Protein AF-W8YNU7-F1 (afdb_monomer)

Foldseek 3Di:
DDDDDDDDDDDDDDDPPPPDDDPPPPPPPDPPPAAEQEDADQWDFPLVVCCSLVVDVDSVCLLVQLVVKFKAKVNRTDSDRRDIDGAQIWIQIVPSGIYGYHYD

Structure (mmCIF, N/CA/C/O backbone):
data_AF-W8YNU7-F1
#
_entry.id   AF-W8YNU7-F1
#
loop_
_atom_site.group_PDB
_atom_site.id
_atom_site.type_symbol
_atom_site.label_atom_id
_atom_site.label_alt_id
_atom_site.label_comp_id
_atom_site.label_asym_id
_atom_site.label_entity_id
_atom_site.label_seq_id
_atom_site.pdbx_PDB_ins_code
_atom_site.Cartn_x
_atom_site.Cartn_y
_atom_site.Cartn_z
_atom_site.occupancy
_atom_site.B_iso_or_equiv
_atom_site.auth_seq_id
_atom_site.auth_comp_id
_atom_site.auth_asym_id
_atom_site.auth_atom_id
_atom_site.pdbx_PDB_model_num
ATOM 1 N N . MET A 1 1 ? -61.607 -40.909 -53.402 1.00 54.25 1 MET A N 1
ATOM 2 C CA . MET A 1 1 ? -61.303 -42.112 -52.592 1.00 54.25 1 MET A CA 1
ATOM 3 C C . MET A 1 1 ? -60.836 -41.648 -51.210 1.00 54.25 1 MET A C 1
ATOM 5 O O . MET A 1 1 ? -59.978 -40.780 -51.166 1.00 54.25 1 MET A O 1
ATOM 9 N N . ARG A 1 2 ? -61.447 -42.119 -50.110 1.00 46.31 2 ARG A N 1
ATOM 10 C CA . ARG A 1 2 ? -61.018 -41.882 -48.707 1.00 46.31 2 ARG A CA 1
ATOM 11 C C . ARG A 1 2 ? -60.374 -43.162 -48.145 1.00 46.31 2 ARG A C 1
ATOM 13 O O . ARG A 1 2 ? -60.731 -44.237 -48.621 1.00 46.31 2 ARG A O 1
ATOM 20 N N . PRO A 1 3 ? -59.500 -43.052 -47.131 1.00 57.81 3 PRO A N 1
ATOM 21 C CA . PRO A 1 3 ? -59.855 -43.509 -45.770 1.00 57.81 3 PRO A CA 1
ATOM 22 C C . PRO A 1 3 ? -59.433 -42.460 -44.707 1.00 57.81 3 PRO A C 1
ATOM 24 O O . PRO A 1 3 ? -58.482 -41.723 -44.917 1.00 57.81 3 PRO A O 1
ATOM 27 N N . ALA A 1 4 ? -60.198 -42.119 -43.663 1.00 54.28 4 ALA A N 1
ATOM 28 C CA . ALA A 1 4 ? -60.745 -42.872 -42.523 1.00 54.28 4 ALA A CA 1
ATOM 29 C C . ALA A 1 4 ? -59.740 -43.096 -41.366 1.00 54.28 4 ALA A C 1
ATOM 31 O O . ALA A 1 4 ? -58.912 -43.991 -41.430 1.00 54.28 4 ALA A O 1
ATOM 32 N N . GLY A 1 5 ? -59.931 -42.342 -40.270 1.00 51.66 5 GLY A N 1
ATOM 33 C CA . GLY A 1 5 ? -59.749 -42.835 -38.896 1.00 51.66 5 GLY A CA 1
ATOM 34 C C . GLY A 1 5 ? -58.460 -42.456 -38.156 1.00 51.66 5 GLY A C 1
ATOM 35 O O . GLY A 1 5 ? -57.385 -42.933 -38.481 1.00 51.66 5 GLY A O 1
ATOM 36 N N . GLY A 1 6 ? -58.600 -41.686 -37.071 1.00 60.47 6 GLY A N 1
ATOM 37 C CA . GLY A 1 6 ? -57.534 -41.472 -36.086 1.00 60.47 6 GLY A CA 1
ATOM 38 C C . GLY A 1 6 ? -57.941 -40.500 -34.980 1.00 60.47 6 GLY A C 1
ATOM 39 O O . GLY A 1 6 ? -57.551 -39.340 -34.992 1.00 60.47 6 GLY A O 1
ATOM 40 N N . ARG A 1 7 ? -58.788 -40.959 -34.052 1.00 58.66 7 ARG A N 1
ATOM 41 C CA . ARG A 1 7 ? -59.143 -40.241 -32.817 1.00 58.66 7 ARG A CA 1
ATOM 42 C C . ARG A 1 7 ? -57.921 -40.165 -31.903 1.00 58.66 7 ARG A C 1
ATOM 44 O O . ARG A 1 7 ? -57.328 -41.208 -31.674 1.00 58.66 7 ARG A O 1
ATOM 51 N N . SER A 1 8 ? -57.679 -39.007 -31.291 1.00 56.25 8 SER A N 1
ATOM 52 C CA . SER A 1 8 ? -57.171 -38.913 -29.915 1.00 56.25 8 SER A CA 1
ATOM 53 C C . SER A 1 8 ? -57.471 -37.537 -29.332 1.00 56.25 8 SER A C 1
ATOM 55 O O . SER A 1 8 ? -56.979 -36.513 -29.795 1.00 56.25 8 SER A O 1
ATOM 57 N N . ARG A 1 9 ? -58.328 -37.543 -28.310 1.00 60.94 9 ARG A N 1
ATOM 58 C CA . ARG A 1 9 ? -58.518 -36.448 -27.360 1.00 60.94 9 ARG A CA 1
ATOM 59 C C . ARG A 1 9 ? -57.261 -36.336 -26.498 1.00 60.94 9 ARG A C 1
ATOM 61 O O . ARG A 1 9 ? -56.820 -37.348 -25.966 1.00 60.94 9 ARG A O 1
ATOM 68 N N . ALA A 1 10 ? -56.801 -35.119 -26.250 1.00 57.84 10 ALA A N 1
ATOM 69 C CA . ALA A 1 10 ? -56.081 -34.795 -25.027 1.00 57.84 10 ALA A CA 1
ATOM 70 C C . ALA A 1 10 ? -56.531 -33.407 -24.564 1.00 57.84 10 ALA A C 1
ATOM 72 O O . ALA A 1 10 ? -56.216 -32.384 -25.165 1.00 57.84 10 ALA A O 1
ATOM 73 N N . PHE A 1 11 ? -57.356 -33.419 -23.523 1.00 53.81 11 PHE A N 1
ATOM 74 C CA . PHE A 1 11 ? -57.578 -32.289 -22.636 1.00 53.81 11 PHE A CA 1
ATOM 75 C C . PHE A 1 11 ? -56.287 -32.031 -21.854 1.00 53.81 11 PHE A C 1
ATOM 77 O O . PHE A 1 11 ? -55.679 -32.999 -21.408 1.00 53.81 11 PHE A O 1
ATOM 84 N N . ALA A 1 12 ? -55.930 -30.767 -21.630 1.00 56.03 12 ALA A N 1
ATOM 85 C CA . ALA A 1 12 ? -55.581 -30.241 -20.304 1.00 56.03 12 ALA A CA 1
ATOM 86 C C . ALA A 1 12 ? -55.067 -28.793 -20.407 1.00 56.03 12 ALA A C 1
ATOM 88 O O . ALA A 1 12 ? -54.037 -28.517 -21.005 1.00 56.03 12 ALA A O 1
ATOM 89 N N . HIS A 1 13 ? -55.851 -27.896 -19.814 1.00 60.31 13 HIS A N 1
ATOM 90 C CA . HIS A 1 13 ? -55.466 -26.857 -18.854 1.00 60.31 13 HIS A CA 1
ATOM 91 C C . HIS A 1 13 ? -54.120 -26.121 -18.994 1.00 60.31 13 HIS A C 1
ATOM 93 O O . HIS A 1 13 ? -53.048 -26.691 -18.830 1.00 60.31 13 HIS A O 1
ATOM 99 N N . GLY A 1 14 ? -54.221 -24.791 -19.070 1.00 55.19 14 GLY A N 1
ATOM 100 C CA . GLY A 1 14 ? -53.166 -23.865 -18.663 1.00 55.19 14 GLY A CA 1
ATOM 101 C C . GLY A 1 14 ? -53.705 -22.433 -18.551 1.00 55.19 14 GLY A C 1
ATOM 102 O O . GLY A 1 14 ? -53.958 -21.819 -19.586 1.00 55.19 14 GLY A O 1
ATOM 103 N N . PRO A 1 15 ? -53.940 -21.891 -17.340 1.00 60.66 15 PRO A N 1
ATOM 104 C CA . PRO A 1 15 ? -54.337 -20.498 -17.160 1.00 60.66 15 PRO A CA 1
ATOM 105 C C . PRO A 1 15 ? -53.141 -19.569 -17.410 1.00 60.66 15 PRO A C 1
ATOM 107 O O . PRO A 1 15 ? -52.079 -19.730 -16.812 1.00 60.66 15 PRO A O 1
ATOM 110 N N . SER A 1 16 ? -53.327 -18.571 -18.277 1.00 59.09 16 SER A N 1
ATOM 111 C CA . SER A 1 16 ? -52.372 -17.483 -18.517 1.00 59.09 16 SER A CA 1
ATOM 112 C C . SER A 1 16 ? -52.338 -16.532 -17.313 1.00 59.09 16 SER A C 1
ATOM 114 O O . SER A 1 16 ? -52.894 -15.437 -17.349 1.00 59.09 16 SER A O 1
ATOM 116 N N . ALA A 1 17 ? -51.714 -16.964 -16.218 1.00 58.62 17 ALA A N 1
ATOM 117 C CA . ALA A 1 17 ? -51.409 -16.126 -15.066 1.00 58.62 17 ALA A CA 1
ATOM 118 C C . ALA A 1 17 ? -50.072 -15.406 -15.297 1.00 58.62 17 ALA A C 1
ATOM 120 O O . ALA A 1 17 ? -49.023 -15.822 -14.813 1.00 58.62 17 ALA A O 1
ATOM 121 N N . SER A 1 18 ? -50.103 -14.307 -16.047 1.00 55.41 18 SER A N 1
ATOM 122 C CA . SER A 1 18 ? -48.998 -13.347 -16.111 1.00 55.41 18 SER A CA 1
ATOM 123 C C . SER A 1 18 ? -49.062 -12.412 -14.900 1.00 55.41 18 SER A C 1
ATOM 125 O O . SER A 1 18 ? -49.396 -11.236 -15.022 1.00 55.41 18 SER A O 1
ATOM 127 N N . PHE A 1 19 ? -48.777 -12.953 -13.715 1.00 58.28 19 PHE A N 1
ATOM 128 C CA . PHE A 1 19 ? -48.417 -12.165 -12.540 1.00 58.28 19 PHE A CA 1
ATOM 129 C C . PHE A 1 19 ? -46.903 -12.274 -12.399 1.00 58.28 19 PHE A C 1
ATOM 131 O O . PHE A 1 19 ? -46.384 -13.279 -11.921 1.00 58.28 19 PHE A O 1
ATOM 138 N N . VAL A 1 20 ? -46.189 -11.271 -12.901 1.00 60.62 20 VAL A N 1
ATOM 139 C CA . VAL A 1 20 ? -44.746 -11.158 -12.697 1.00 60.62 20 VAL A CA 1
ATOM 140 C C . VAL A 1 20 ? -44.553 -10.288 -11.455 1.00 60.62 20 VAL A C 1
ATOM 142 O O . VAL A 1 20 ? -44.736 -9.075 -11.550 1.00 60.62 20 VAL A O 1
ATOM 145 N N . PRO A 1 21 ? -44.217 -10.842 -10.277 1.00 59.34 21 PRO A N 1
ATOM 146 C CA . PRO A 1 21 ? -43.672 -10.022 -9.213 1.00 59.34 21 PRO A CA 1
ATOM 147 C C . PRO A 1 21 ? -42.241 -9.676 -9.619 1.00 59.34 21 PRO A C 1
ATOM 149 O O . PRO A 1 21 ? -41.409 -10.566 -9.777 1.00 59.34 21 PRO A O 1
ATOM 152 N N . THR A 1 22 ? -41.931 -8.398 -9.818 1.00 62.28 22 THR A N 1
ATOM 153 C CA . THR A 1 22 ? -40.534 -7.951 -9.860 1.00 62.28 22 THR A CA 1
ATOM 154 C C . THR A 1 22 ? -39.897 -8.282 -8.511 1.00 62.28 22 THR A C 1
ATOM 156 O O . THR A 1 22 ? -40.312 -7.692 -7.507 1.00 62.28 22 THR A O 1
ATOM 159 N N . PRO A 1 23 ? -38.912 -9.196 -8.422 1.00 59.31 23 PRO A N 1
ATOM 160 C CA . PRO A 1 23 ? -38.146 -9.303 -7.201 1.00 59.31 23 PRO A CA 1
ATOM 161 C C . PRO A 1 23 ? -37.304 -8.031 -7.078 1.00 59.31 23 PRO A C 1
ATOM 163 O O . PRO A 1 23 ? -36.577 -7.657 -7.999 1.00 59.31 23 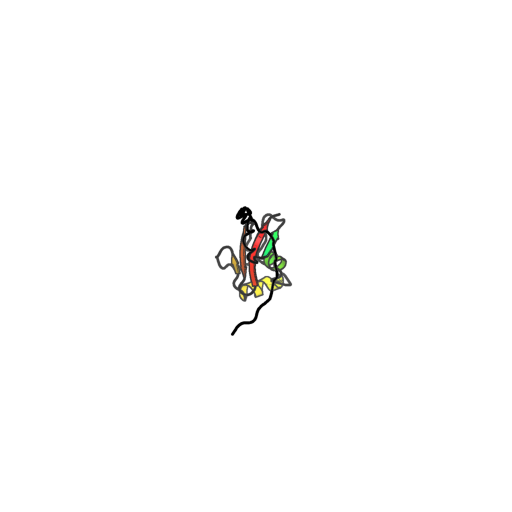PRO A O 1
ATOM 166 N N . PHE A 1 24 ? -37.399 -7.380 -5.919 1.00 55.19 24 PHE A N 1
ATOM 167 C CA . PHE A 1 24 ? -36.405 -6.451 -5.381 1.00 55.19 24 PHE A CA 1
ATOM 168 C C . PHE A 1 24 ? -35.072 -7.205 -5.212 1.00 55.19 24 PHE A C 1
ATOM 170 O O . PHE A 1 24 ? -34.629 -7.493 -4.104 1.00 55.19 24 PHE A O 1
ATOM 177 N N . PHE A 1 25 ? -34.436 -7.614 -6.309 1.00 53.34 25 PHE A N 1
ATOM 178 C CA . PHE A 1 25 ? -33.116 -8.214 -6.241 1.00 53.34 25 PHE A CA 1
ATOM 179 C C . PHE A 1 25 ? -32.109 -7.076 -6.253 1.00 53.34 25 PHE A C 1
ATOM 181 O O . PHE A 1 25 ? -31.635 -6.624 -7.293 1.00 53.34 25 PHE A O 1
ATOM 188 N N . ASN A 1 26 ? -31.865 -6.571 -5.046 1.00 57.16 26 ASN A N 1
ATOM 189 C CA . ASN A 1 26 ? -30.679 -5.824 -4.683 1.00 57.16 26 ASN A CA 1
ATOM 190 C C . ASN A 1 26 ? -29.474 -6.484 -5.362 1.00 57.16 26 ASN A C 1
ATOM 192 O O . ASN A 1 26 ? -29.048 -7.560 -4.953 1.00 57.16 26 ASN A O 1
ATOM 196 N N . ILE A 1 27 ? -28.966 -5.876 -6.431 1.00 60.50 27 ILE A N 1
ATOM 197 C CA . ILE A 1 27 ? -27.709 -6.289 -7.040 1.00 60.50 27 ILE A CA 1
ATOM 198 C C . ILE A 1 27 ? -26.624 -5.828 -6.061 1.00 60.50 27 ILE A C 1
ATOM 200 O O . ILE A 1 27 ? -26.399 -4.615 -5.984 1.00 60.50 27 ILE A O 1
ATOM 204 N N . PRO A 1 28 ? -25.920 -6.706 -5.312 1.00 53.75 28 PRO A N 1
ATOM 205 C CA . PRO A 1 28 ? -24.621 -6.317 -4.801 1.00 53.75 28 PRO A CA 1
ATOM 206 C C . PRO A 1 28 ? -23.771 -6.048 -6.039 1.00 53.75 28 PRO A C 1
ATOM 208 O O . PRO A 1 28 ? -23.400 -6.954 -6.788 1.00 53.75 28 PRO A O 1
ATOM 211 N N . ARG A 1 29 ? -23.586 -4.758 -6.323 1.00 58.34 29 ARG A N 1
ATOM 212 C CA . ARG A 1 29 ? -22.744 -4.249 -7.398 1.00 58.34 29 ARG A CA 1
ATOM 213 C C . ARG A 1 29 ? -21.431 -5.020 -7.315 1.00 58.34 29 ARG A C 1
ATOM 215 O O . ARG A 1 29 ? -20.787 -4.986 -6.270 1.00 58.34 29 ARG A O 1
ATOM 222 N N . ARG A 1 30 ? -21.127 -5.764 -8.387 1.00 55.62 30 ARG A N 1
ATOM 223 C CA . ARG A 1 30 ? -19.888 -6.517 -8.626 1.00 55.62 30 ARG A CA 1
ATOM 224 C C . ARG A 1 30 ? -18.756 -5.976 -7.759 1.00 55.62 30 ARG A C 1
ATOM 226 O O . ARG A 1 30 ? -18.349 -4.831 -7.955 1.00 55.62 30 ARG A O 1
ATOM 233 N N . ALA A 1 31 ? -18.277 -6.784 -6.817 1.00 54.72 31 ALA A N 1
ATOM 234 C CA . ALA A 1 31 ? -17.028 -6.509 -6.133 1.00 54.72 31 ALA A CA 1
ATOM 235 C C . ALA A 1 31 ? -15.937 -6.452 -7.208 1.00 54.72 31 ALA A C 1
ATOM 237 O O . ALA A 1 31 ? -15.459 -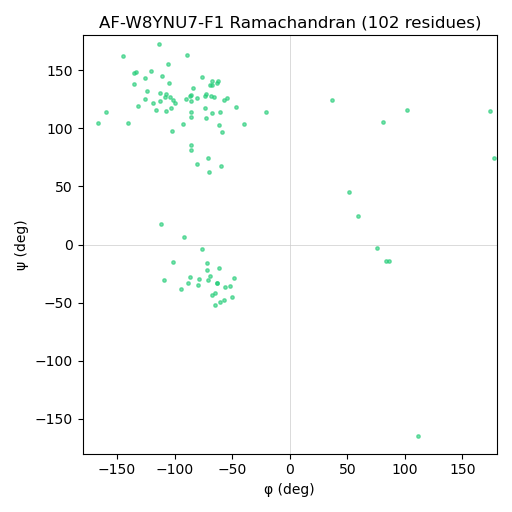7.478 -7.687 1.00 54.72 31 ALA A O 1
ATOM 238 N N . ASN A 1 32 ? -15.610 -5.240 -7.656 1.00 54.72 32 ASN A N 1
ATOM 239 C CA . ASN A 1 32 ? -14.345 -4.984 -8.319 1.00 54.72 32 ASN A CA 1
ATOM 240 C C . ASN A 1 32 ? -13.274 -5.473 -7.343 1.00 54.72 32 ASN A C 1
ATOM 242 O O . ASN A 1 32 ? -13.323 -5.112 -6.167 1.00 54.72 32 ASN A O 1
ATOM 246 N N . ALA A 1 33 ? -12.389 -6.348 -7.808 1.00 63.31 33 ALA A N 1
ATOM 247 C CA . ALA A 1 33 ? -11.403 -7.061 -7.004 1.00 63.31 33 ALA A CA 1
ATOM 248 C C . ALA A 1 33 ? -10.295 -6.122 -6.479 1.00 63.31 33 ALA A C 1
ATOM 250 O O . ALA A 1 33 ? -9.133 -6.262 -6.837 1.00 63.31 33 ALA A O 1
ATOM 251 N N . MET A 1 34 ? -10.659 -5.131 -5.664 1.00 74.62 34 MET A N 1
ATOM 252 C CA . MET A 1 34 ? -9.731 -4.282 -4.922 1.00 74.62 34 MET A CA 1
ATOM 253 C C . MET A 1 34 ? -9.383 -4.985 -3.614 1.00 74.62 34 MET A C 1
ATOM 255 O O . MET A 1 34 ? -10.275 -5.425 -2.884 1.00 74.62 34 MET A O 1
ATOM 259 N N . LYS A 1 35 ? -8.087 -5.119 -3.323 1.00 83.38 35 LYS A N 1
ATOM 260 C CA . LYS A 1 35 ? -7.622 -5.824 -2.124 1.00 83.38 35 LYS A CA 1
ATOM 261 C C . LYS A 1 35 ? -7.597 -4.838 -0.955 1.00 83.38 35 LYS A C 1
ATOM 263 O O . LYS A 1 35 ? -6.841 -3.867 -0.963 1.00 83.38 35 LYS A O 1
ATOM 268 N N . THR A 1 36 ? -8.446 -5.062 0.041 1.00 88.62 36 THR A N 1
ATOM 269 C CA . THR A 1 36 ? -8.541 -4.174 1.205 1.00 88.62 36 THR A CA 1
ATOM 270 C C . THR A 1 36 ? -7.579 -4.625 2.298 1.00 88.62 36 THR A C 1
ATOM 272 O O . THR A 1 36 ? -7.623 -5.775 2.730 1.00 88.62 36 THR A O 1
ATOM 275 N N . ILE A 1 37 ? -6.711 -3.723 2.752 1.00 89.81 37 ILE A N 1
ATOM 276 C CA . ILE A 1 37 ? -5.722 -3.979 3.799 1.00 89.81 37 ILE A CA 1
ATOM 277 C C . ILE A 1 37 ? -6.207 -3.360 5.099 1.00 89.81 37 ILE A C 1
ATOM 279 O O . ILE A 1 37 ? -6.358 -2.141 5.208 1.00 89.81 37 ILE A O 1
ATOM 283 N N . THR A 1 38 ? -6.437 -4.213 6.094 1.00 89.81 38 THR A N 1
ATOM 284 C CA . THR A 1 38 ? -6.946 -3.779 7.390 1.00 89.81 38 THR A CA 1
ATOM 285 C C . THR A 1 38 ? -5.812 -3.325 8.308 1.00 89.81 38 THR A C 1
ATOM 287 O O . THR A 1 38 ? -4.901 -4.102 8.601 1.00 89.81 38 THR A O 1
ATOM 290 N N . ILE A 1 39 ? -5.871 -2.088 8.801 1.00 91.25 39 ILE A N 1
ATOM 291 C CA . ILE A 1 39 ? -4.901 -1.531 9.754 1.00 91.25 39 ILE A CA 1
ATOM 292 C C . ILE A 1 39 ? -5.542 -1.314 11.130 1.00 91.25 39 ILE A C 1
ATOM 294 O O . ILE A 1 39 ? -6.717 -0.974 11.233 1.00 91.25 39 ILE A O 1
ATOM 298 N N . LYS A 1 40 ? -4.760 -1.517 12.198 1.00 87.88 40 LYS A N 1
ATOM 299 C CA . LYS A 1 40 ? -5.176 -1.261 13.597 1.00 87.88 40 LYS A CA 1
ATOM 300 C C . LYS A 1 40 ? -4.626 0.053 14.154 1.00 87.88 40 LYS A C 1
ATOM 302 O O . LYS A 1 40 ? -5.025 0.505 15.222 1.00 87.88 40 LYS A O 1
ATOM 307 N N . THR A 1 41 ? -3.644 0.620 13.468 1.00 88.62 41 THR A N 1
ATOM 308 C CA . THR A 1 41 ? -2.987 1.873 13.826 1.00 88.62 41 THR A CA 1
ATOM 309 C C . THR A 1 41 ? -3.719 3.052 13.192 1.00 88.62 41 THR A C 1
ATOM 311 O O . THR A 1 41 ? -4.500 2.882 12.261 1.00 88.62 41 THR A O 1
ATOM 314 N N . GLU A 1 42 ? -3.462 4.262 13.690 1.00 87.69 42 GLU A N 1
ATOM 315 C CA . GLU A 1 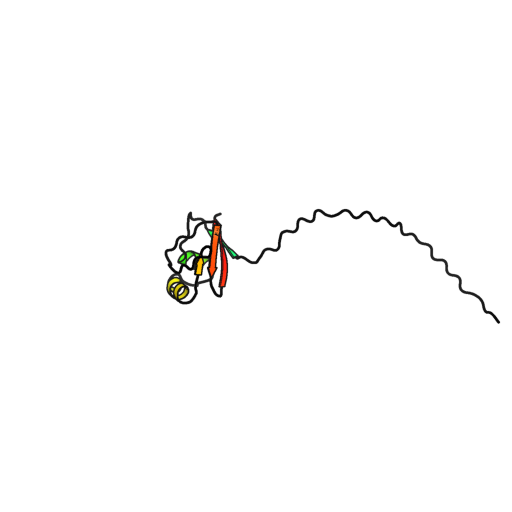42 ? -4.013 5.494 13.102 1.00 87.69 42 GLU A CA 1
ATOM 316 C C . GLU A 1 42 ? -3.504 5.728 11.672 1.00 87.69 42 GLU A C 1
ATOM 318 O O . GLU A 1 42 ? -4.225 6.233 10.822 1.00 87.69 42 GLU A O 1
ATOM 323 N N . TYR A 1 43 ? -2.267 5.316 11.405 1.00 89.69 43 TYR A N 1
ATOM 324 C CA . TYR A 1 43 ? -1.656 5.337 10.085 1.00 89.69 43 TYR A CA 1
ATOM 325 C C . TYR A 1 43 ? -0.734 4.134 9.919 1.00 89.69 43 TYR A C 1
ATOM 327 O O . TYR A 1 43 ? -0.285 3.527 10.898 1.00 89.69 43 TYR A O 1
ATOM 335 N N . ILE A 1 44 ? -0.399 3.816 8.676 1.00 90.06 44 ILE A N 1
ATOM 336 C CA . ILE A 1 44 ? 0.618 2.829 8.325 1.00 90.06 44 ILE A CA 1
ATOM 337 C C . ILE A 1 44 ? 1.656 3.461 7.399 1.00 90.06 44 ILE A C 1
ATOM 339 O O . ILE A 1 44 ? 1.338 4.308 6.571 1.00 90.06 44 ILE A O 1
ATOM 343 N N . ALA A 1 45 ? 2.927 3.094 7.553 1.00 90.31 45 ALA A N 1
ATOM 344 C CA . ALA A 1 45 ? 3.959 3.526 6.615 1.00 90.31 45 ALA A CA 1
ATOM 345 C C . ALA A 1 45 ? 3.867 2.717 5.315 1.00 90.31 45 ALA A C 1
ATOM 347 O O . ALA A 1 45 ? 3.640 1.509 5.371 1.00 90.31 45 ALA A O 1
ATOM 348 N N . LEU A 1 46 ? 4.133 3.340 4.166 1.00 87.56 46 LEU A N 1
ATOM 349 C CA . LEU A 1 46 ? 4.088 2.699 2.849 1.00 87.56 46 LEU A CA 1
ATOM 350 C C . LEU A 1 46 ? 4.885 1.388 2.801 1.00 87.56 46 LEU A C 1
ATOM 352 O O . LEU A 1 46 ? 4.377 0.369 2.348 1.00 87.56 46 LEU A O 1
ATOM 356 N N . GLY A 1 47 ? 6.102 1.365 3.354 1.00 87.88 47 GLY A N 1
ATOM 357 C CA . GLY A 1 47 ? 6.900 0.134 3.401 1.00 87.88 47 GLY A CA 1
ATOM 358 C C . GLY A 1 47 ? 6.263 -0.991 4.231 1.00 87.88 47 GLY A C 1
ATOM 359 O O . GLY A 1 47 ? 6.408 -2.163 3.899 1.00 87.88 47 GLY A O 1
ATOM 360 N N . GLN A 1 48 ? 5.537 -0.653 5.298 1.00 88.38 48 GLN A N 1
ATOM 361 C CA . GLN A 1 48 ? 4.830 -1.638 6.118 1.00 88.38 48 GLN A CA 1
ATOM 362 C C . GLN A 1 48 ? 3.517 -2.073 5.462 1.00 88.38 48 GLN A C 1
ATOM 364 O O . GLN A 1 48 ? 3.160 -3.245 5.537 1.00 88.38 48 GLN A O 1
ATOM 369 N N . PHE A 1 49 ? 2.844 -1.153 4.772 1.00 89.81 49 PHE A N 1
ATOM 370 C CA . PHE A 1 49 ? 1.672 -1.441 3.959 1.00 89.81 49 PHE A CA 1
ATOM 371 C C . PHE A 1 49 ? 1.993 -2.434 2.844 1.00 89.81 49 PHE A C 1
ATOM 373 O O . PHE A 1 49 ? 1.313 -3.446 2.737 1.00 89.81 49 PHE A O 1
ATOM 380 N N . LEU A 1 50 ? 3.069 -2.205 2.081 1.00 88.44 50 LEU A N 1
ATOM 381 C CA . LEU A 1 50 ? 3.508 -3.115 1.017 1.00 88.44 50 LEU A CA 1
ATOM 382 C C . LEU A 1 50 ? 3.749 -4.535 1.536 1.00 88.44 50 LEU A C 1
ATOM 384 O O . LEU A 1 50 ? 3.438 -5.504 0.851 1.00 88.44 50 LEU A O 1
ATOM 388 N N . LYS A 1 51 ? 4.267 -4.661 2.762 1.00 87.56 51 LYS A N 1
ATOM 389 C CA . LYS A 1 51 ? 4.436 -5.961 3.413 1.00 87.56 51 LYS A CA 1
ATOM 390 C C . LYS A 1 51 ? 3.089 -6.615 3.741 1.00 87.56 51 LYS A C 1
ATOM 392 O O . LYS A 1 51 ? 2.933 -7.805 3.523 1.00 87.56 51 LYS A O 1
ATOM 397 N N . LEU A 1 52 ? 2.122 -5.859 4.268 1.00 87.19 52 LEU A N 1
ATOM 398 C CA . LEU A 1 52 ? 0.775 -6.380 4.554 1.00 87.19 52 LEU A CA 1
ATOM 399 C C . LEU A 1 52 ? -0.025 -6.699 3.287 1.00 87.19 52 LEU A C 1
ATOM 401 O O . LEU A 1 52 ? -0.912 -7.543 3.321 1.00 87.19 52 LEU A O 1
ATOM 405 N N . ALA A 1 53 ? 0.272 -6.010 2.188 1.00 87.19 53 ALA A N 1
ATOM 406 C CA . ALA A 1 53 ? -0.346 -6.221 0.889 1.00 87.19 53 ALA A CA 1
ATOM 407 C C . ALA A 1 53 ? 0.180 -7.469 0.151 1.00 87.19 53 ALA A C 1
ATOM 409 O O . ALA A 1 53 ? -0.358 -7.810 -0.905 1.00 87.19 53 ALA A O 1
ATOM 410 N N . ASP A 1 54 ? 1.179 -8.158 0.719 1.00 85.25 54 ASP A N 1
ATOM 411 C CA . ASP A 1 54 ? 1.971 -9.223 0.088 1.00 85.25 54 ASP A CA 1
ATOM 412 C C . ASP A 1 54 ? 2.721 -8.757 -1.176 1.00 85.25 54 ASP A C 1
ATOM 414 O O . ASP A 1 54 ? 3.038 -9.560 -2.050 1.00 85.25 54 ASP A O 1
ATOM 418 N N . CYS A 1 55 ? 3.016 -7.456 -1.298 1.00 85.50 55 CYS A N 1
ATO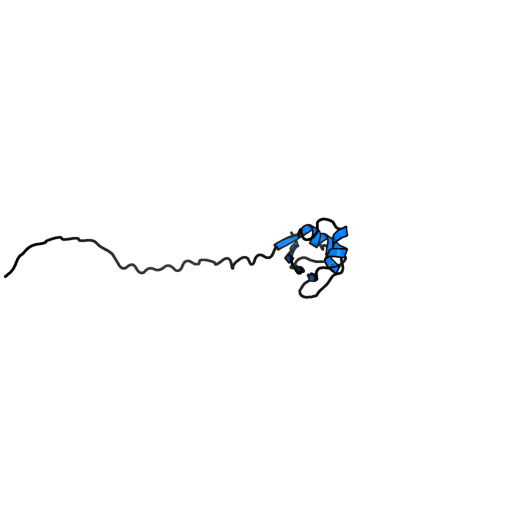M 419 C CA . CYS A 1 55 ? 3.802 -6.930 -2.420 1.00 85.50 55 CYS A CA 1
ATOM 420 C C . CYS A 1 55 ? 5.305 -7.177 -2.236 1.00 85.50 55 CYS A C 1
ATOM 422 O O . CYS A 1 55 ? 6.040 -7.291 -3.213 1.00 85.50 55 CYS A O 1
ATOM 424 N N . ILE A 1 56 ? 5.772 -7.227 -0.983 1.00 85.94 56 ILE A N 1
ATOM 425 C CA . ILE A 1 56 ? 7.179 -7.452 -0.630 1.00 85.94 56 ILE A CA 1
ATOM 426 C C . ILE A 1 56 ? 7.305 -8.498 0.474 1.00 85.94 56 ILE A C 1
ATOM 428 O O . ILE A 1 56 ? 6.486 -8.554 1.390 1.00 85.94 56 ILE A O 1
ATOM 432 N N . ASP A 1 57 ? 8.400 -9.251 0.438 1.00 81.69 57 ASP A N 1
ATOM 433 C CA . ASP A 1 57 ? 8.655 -10.336 1.392 1.00 81.69 57 ASP A CA 1
ATOM 434 C C . ASP A 1 57 ? 9.3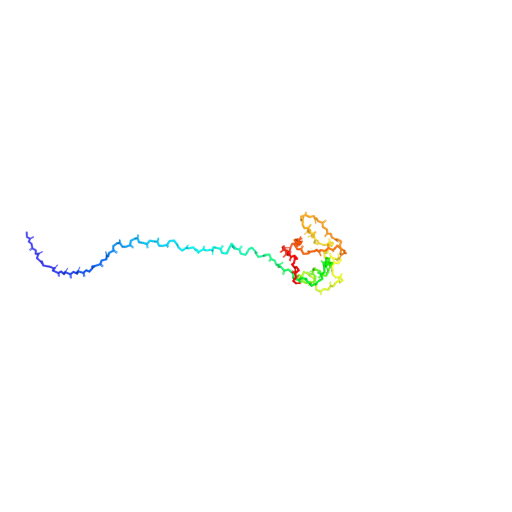83 -9.829 2.658 1.00 81.69 57 ASP A C 1
ATOM 436 O O . ASP A 1 57 ? 9.151 -10.255 3.792 1.00 81.69 57 ASP A O 1
ATOM 440 N N . SER A 1 58 ? 10.240 -8.811 2.499 1.00 80.44 58 SER A N 1
ATOM 441 C CA . SER A 1 58 ? 10.979 -8.194 3.608 1.00 80.44 58 SER A CA 1
ATOM 442 C C . SER A 1 58 ? 10.972 -6.667 3.546 1.00 80.44 58 SER A C 1
ATOM 444 O O . SER A 1 58 ? 11.016 -6.063 2.477 1.00 80.44 58 SER A O 1
ATOM 446 N N . GLY A 1 59 ? 10.993 -6.007 4.712 1.00 74.31 59 GLY A N 1
ATOM 447 C CA . GLY A 1 59 ? 11.000 -4.538 4.791 1.00 74.31 59 GLY A CA 1
ATOM 448 C C . GLY A 1 59 ? 12.226 -3.877 4.140 1.00 74.31 59 GLY A C 1
ATOM 449 O O . GLY A 1 59 ? 12.167 -2.705 3.777 1.00 74.31 59 GLY A O 1
ATOM 450 N N . GLY A 1 60 ? 13.321 -4.623 3.947 1.00 81.69 60 GLY A N 1
ATOM 451 C CA . GLY A 1 60 ? 14.500 -4.164 3.205 1.00 81.69 60 GLY A CA 1
ATOM 452 C C . GLY A 1 60 ? 14.266 -4.056 1.694 1.00 81.69 60 GLY A C 1
ATOM 453 O O . GLY A 1 60 ? 14.829 -3.167 1.057 1.00 81.69 60 GLY A O 1
ATOM 454 N N . GLN A 1 61 ? 13.385 -4.893 1.130 1.00 84.25 61 GLN A N 1
ATOM 455 C CA . GLN A 1 61 ? 13.029 -4.854 -0.292 1.00 84.25 61 GLN A CA 1
ATOM 456 C C . GLN A 1 61 ? 12.166 -3.645 -0.652 1.00 84.25 61 GLN A C 1
ATOM 458 O O . GLN A 1 61 ? 12.202 -3.218 -1.799 1.00 84.25 61 GLN A O 1
ATOM 463 N N . ALA A 1 62 ? 11.473 -3.027 0.313 1.00 83.88 62 ALA A N 1
ATOM 464 C CA . ALA A 1 62 ? 10.626 -1.857 0.066 1.00 83.88 62 ALA A CA 1
ATOM 465 C C . ALA A 1 62 ? 11.363 -0.735 -0.681 1.00 83.88 62 ALA A C 1
ATOM 467 O O . ALA A 1 62 ? 10.775 -0.056 -1.512 1.00 83.88 62 ALA A O 1
ATOM 468 N N . LYS A 1 63 ? 12.658 -0.533 -0.403 1.00 83.50 63 LYS A N 1
ATOM 469 C CA . LYS A 1 63 ? 13.449 0.493 -1.092 1.00 83.50 63 LYS A CA 1
ATOM 470 C C . LYS A 1 63 ? 13.601 0.178 -2.580 1.00 83.50 63 LYS A C 1
ATOM 472 O O . LYS A 1 63 ? 13.333 1.048 -3.394 1.00 83.50 63 LYS A O 1
ATOM 477 N N . PHE A 1 64 ? 14.043 -1.035 -2.904 1.00 86.00 64 PHE A N 1
ATOM 478 C CA . PHE A 1 64 ? 14.244 -1.469 -4.287 1.00 86.00 64 PHE A CA 1
ATOM 479 C C . PHE A 1 64 ? 12.911 -1.522 -5.031 1.00 86.00 64 PHE A C 1
ATOM 481 O O . PHE A 1 64 ? 12.804 -0.995 -6.127 1.00 86.00 64 PHE A O 1
ATOM 488 N N . PHE A 1 65 ? 11.873 -2.021 -4.362 1.00 86.69 65 PHE A N 1
ATOM 489 C CA . PHE A 1 65 ? 10.518 -2.071 -4.882 1.00 86.69 65 PHE A CA 1
ATOM 490 C C . PHE A 1 65 ? 9.991 -0.693 -5.292 1.00 86.69 65 PHE A C 1
ATOM 492 O O . PHE A 1 65 ? 9.507 -0.537 -6.397 1.00 86.69 65 PHE A O 1
ATOM 499 N N . LEU A 1 66 ? 10.137 0.326 -4.440 1.00 84.38 66 LEU A N 1
ATOM 500 C CA . LEU A 1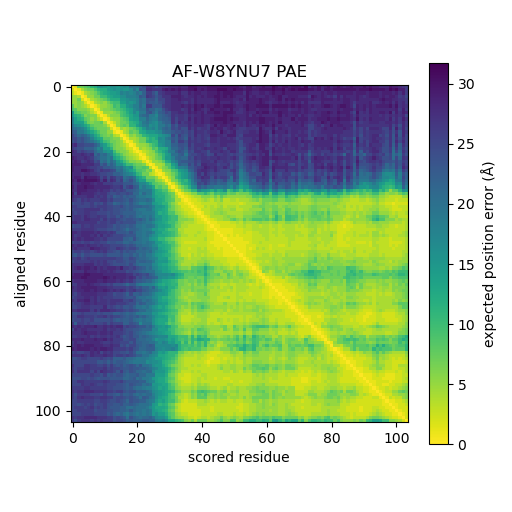 66 ? 9.697 1.695 -4.746 1.00 84.38 66 LEU A CA 1
ATOM 501 C C . LEU A 1 66 ? 10.572 2.399 -5.799 1.00 84.38 66 LEU A C 1
ATOM 503 O O . LEU A 1 66 ? 10.189 3.448 -6.312 1.00 84.38 66 LEU A O 1
ATOM 507 N N . GLN A 1 67 ? 11.768 1.872 -6.077 1.00 85.38 67 GLN A N 1
ATOM 508 C CA . GLN A 1 67 ? 12.625 2.348 -7.167 1.00 85.38 67 GLN A CA 1
ATOM 509 C C . GLN A 1 67 ? 12.300 1.668 -8.501 1.00 85.38 67 GLN A C 1
ATOM 511 O O . GLN A 1 67 ? 12.546 2.263 -9.544 1.00 85.38 67 GLN A O 1
ATOM 516 N N . GLU A 1 68 ? 11.791 0.439 -8.458 1.00 87.31 68 GLU A N 1
ATOM 517 C CA . GLU A 1 68 ? 11.494 -0.386 -9.631 1.00 87.31 68 GLU A CA 1
ATOM 518 C C . GLU A 1 68 ? 10.031 -0.258 -10.076 1.00 87.31 68 GLU A C 1
ATOM 520 O O . GLU A 1 68 ? 9.763 -0.179 -11.270 1.00 87.31 68 GLU A O 1
ATOM 525 N N . TYR A 1 69 ? 9.104 -0.162 -9.121 1.00 86.50 69 TYR A N 1
ATOM 526 C CA . TYR A 1 69 ? 7.667 -0.021 -9.338 1.00 86.50 69 TYR A CA 1
ATOM 527 C C . TYR A 1 69 ? 7.186 1.353 -8.876 1.00 86.50 69 TYR A C 1
ATOM 529 O O . TYR A 1 69 ? 7.447 1.779 -7.744 1.00 86.50 69 TYR A O 1
ATOM 537 N N . ALA A 1 70 ? 6.431 2.037 -9.735 1.00 85.81 70 ALA A N 1
ATOM 538 C CA . ALA A 1 70 ? 5.734 3.248 -9.341 1.00 85.81 70 ALA A CA 1
ATOM 539 C C . ALA A 1 70 ? 4.540 2.892 -8.446 1.00 85.81 70 ALA A C 1
ATOM 541 O O . ALA A 1 70 ? 3.716 2.034 -8.773 1.00 85.81 70 ALA A O 1
ATOM 542 N N . VAL A 1 71 ? 4.449 3.571 -7.305 1.00 88.88 71 VAL A N 1
ATOM 543 C CA . VAL A 1 71 ? 3.311 3.457 -6.394 1.00 88.88 71 VAL A CA 1
ATOM 544 C C . VAL A 1 71 ? 2.562 4.775 -6.399 1.00 88.88 71 VAL A C 1
ATOM 546 O O . VAL A 1 71 ? 3.153 5.814 -6.125 1.00 88.88 71 VAL A O 1
ATOM 549 N N . LEU A 1 72 ? 1.276 4.739 -6.722 1.00 89.38 72 LEU A N 1
ATOM 550 C CA . LEU A 1 72 ? 0.384 5.887 -6.686 1.00 89.38 72 LEU A CA 1
ATOM 551 C C . LEU A 1 72 ? -0.470 5.818 -5.428 1.00 89.38 72 LEU A C 1
ATOM 553 O O . LEU A 1 72 ? -1.165 4.836 -5.183 1.00 89.38 72 LEU A O 1
ATOM 557 N N . ILE A 1 73 ? -0.434 6.867 -4.624 1.00 89.25 73 ILE A N 1
ATOM 558 C CA . ILE A 1 73 ? -1.282 7.019 -3.452 1.00 89.25 73 ILE A CA 1
ATOM 559 C C . ILE A 1 73 ? -2.314 8.079 -3.798 1.00 89.25 73 ILE A C 1
ATOM 561 O O . ILE A 1 73 ? -1.960 9.231 -4.019 1.00 89.25 73 ILE A O 1
ATOM 565 N N . ASN A 1 74 ? -3.586 7.689 -3.862 1.00 87.38 74 ASN A N 1
ATOM 566 C CA . ASN A 1 74 ? -4.685 8.593 -4.199 1.00 87.38 74 ASN A CA 1
ATOM 567 C C . ASN A 1 74 ? -4.418 9.379 -5.502 1.00 87.38 74 ASN A C 1
ATOM 569 O O . ASN A 1 74 ? -4.609 10.588 -5.553 1.00 87.38 74 ASN A O 1
ATOM 573 N N . GLU A 1 75 ? -3.936 8.667 -6.531 1.00 84.88 75 GLU A N 1
ATOM 574 C CA . GLU A 1 75 ? -3.564 9.193 -7.859 1.00 84.88 75 GLU A CA 1
ATOM 575 C C . GLU A 1 75 ? -2.231 9.971 -7.919 1.00 84.88 75 GLU A C 1
ATOM 577 O O . GLU A 1 75 ? -1.782 10.324 -9.010 1.00 84.88 75 GLU A O 1
ATOM 582 N N . GLU A 1 76 ? -1.536 10.171 -6.794 1.00 84.62 76 GLU A N 1
ATOM 583 C CA . GLU A 1 76 ? -0.228 10.834 -6.752 1.00 84.62 76 GLU A CA 1
ATOM 584 C C . GLU A 1 76 ? 0.920 9.808 -6.666 1.00 84.62 76 GLU A C 1
ATOM 586 O O . GLU A 1 76 ? 0.956 9.016 -5.721 1.00 84.62 76 GLU A O 1
ATOM 591 N N . PRO A 1 77 ? 1.879 9.786 -7.613 1.00 84.94 77 PRO A N 1
ATOM 592 C CA . PRO A 1 77 ? 3.016 8.875 -7.542 1.00 84.94 77 PRO A CA 1
ATOM 593 C C . PRO A 1 77 ? 3.926 9.243 -6.361 1.00 84.94 77 PRO A C 1
ATOM 595 O O . PRO A 1 77 ? 4.590 10.279 -6.368 1.00 84.94 77 PRO A O 1
ATOM 598 N N . ASP A 1 78 ? 3.994 8.368 -5.361 1.00 82.12 78 ASP A N 1
ATOM 599 C CA . ASP A 1 78 ? 4.832 8.528 -4.177 1.00 82.12 78 ASP A CA 1
ATOM 600 C C . ASP A 1 78 ? 5.612 7.237 -3.900 1.00 82.12 78 ASP A C 1
ATOM 602 O O . ASP A 1 78 ? 5.078 6.161 -3.635 1.00 82.12 78 ASP A O 1
ATOM 606 N N . ASN A 1 79 ? 6.932 7.368 -3.940 1.00 77.50 79 ASN A N 1
ATOM 607 C CA . ASN A 1 79 ? 7.907 6.304 -3.740 1.00 77.50 79 ASN A CA 1
ATOM 608 C C . ASN A 1 79 ? 8.706 6.472 -2.433 1.00 77.50 79 ASN A C 1
ATOM 610 O O . ASN A 1 79 ? 9.761 5.863 -2.223 1.00 77.50 79 ASN A O 1
ATOM 614 N N . ARG A 1 80 ? 8.216 7.289 -1.494 1.00 80.38 80 ARG A N 1
ATOM 615 C CA . ARG A 1 80 ? 8.855 7.509 -0.194 1.00 80.38 80 ARG A CA 1
ATOM 616 C C . ARG A 1 80 ? 8.393 6.432 0.781 1.00 80.38 80 ARG A C 1
ATOM 618 O O . ARG A 1 80 ? 7.291 6.470 1.314 1.00 80.38 80 ARG A O 1
ATOM 625 N N . ARG A 1 81 ? 9.296 5.519 1.153 1.00 74.88 81 ARG A N 1
ATOM 626 C CA . ARG A 1 81 ? 9.041 4.453 2.155 1.00 74.88 81 ARG A CA 1
ATOM 627 C C . ARG A 1 81 ? 8.399 4.925 3.473 1.00 74.88 81 ARG A C 1
ATOM 629 O O . ARG A 1 81 ? 7.739 4.141 4.147 1.00 74.88 81 ARG A O 1
ATOM 636 N N . GLY A 1 82 ? 8.658 6.178 3.861 1.00 78.62 82 GLY A N 1
ATOM 637 C CA . GLY A 1 82 ? 8.169 6.808 5.091 1.00 78.62 82 GLY A CA 1
ATOM 638 C C . GLY A 1 82 ? 6.845 7.553 4.927 1.00 78.62 82 GLY A C 1
ATOM 639 O O . GLY A 1 82 ? 6.426 8.248 5.853 1.00 78.62 82 GLY A O 1
ATOM 640 N N . ARG A 1 83 ? 6.204 7.453 3.759 1.00 85.38 83 ARG A N 1
ATOM 641 C CA . ARG A 1 83 ? 4.900 8.049 3.521 1.00 85.38 83 ARG A CA 1
ATOM 642 C C . ARG A 1 83 ? 3.872 7.351 4.402 1.00 85.38 83 ARG A C 1
ATOM 644 O O . ARG A 1 83 ? 3.808 6.126 4.451 1.00 8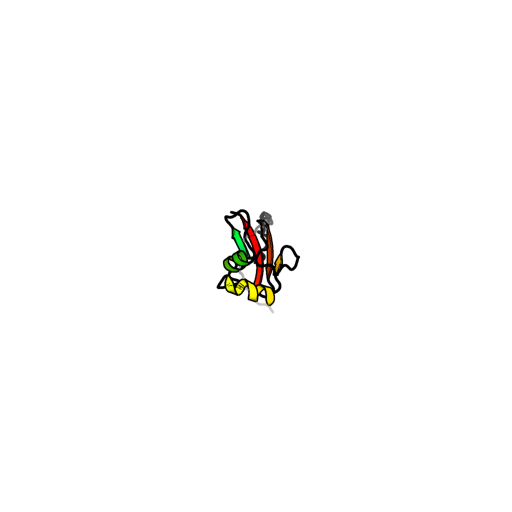5.38 83 ARG A O 1
ATOM 651 N N . LYS A 1 84 ? 3.132 8.147 5.168 1.00 90.12 84 LYS A N 1
ATOM 652 C CA . LYS A 1 84 ? 2.041 7.678 6.020 1.00 90.12 84 LYS A CA 1
ATOM 653 C C . LYS A 1 84 ? 0.767 7.626 5.194 1.00 90.12 84 LYS A C 1
ATOM 655 O O . LYS A 1 84 ? 0.441 8.639 4.572 1.00 90.12 84 LYS A O 1
ATOM 660 N N . LEU A 1 85 ? 0.129 6.467 5.233 1.00 89.12 85 LEU A N 1
ATOM 661 C CA . LEU A 1 85 ? -1.173 6.137 4.678 1.00 89.12 85 LEU A CA 1
ATOM 662 C C . LEU A 1 85 ? -2.181 6.048 5.818 1.00 89.12 85 LEU A C 1
ATOM 664 O O . LEU A 1 85 ? -1.874 5.482 6.873 1.00 89.12 85 LEU A O 1
ATOM 668 N N . TYR A 1 86 ? -3.365 6.582 5.587 1.00 90.50 86 TYR A N 1
ATOM 669 C CA . TYR A 1 86 ? -4.478 6.618 6.521 1.00 90.50 86 TYR A CA 1
ATOM 670 C C . TYR A 1 86 ? -5.624 5.749 6.007 1.00 90.50 86 TYR A C 1
ATOM 672 O O . TYR A 1 86 ? -5.580 5.209 4.902 1.00 90.50 86 TYR A O 1
ATOM 680 N N . ASP A 1 87 ? -6.650 5.556 6.828 1.00 89.75 87 ASP A N 1
ATOM 681 C CA . ASP A 1 87 ? -7.840 4.852 6.377 1.00 89.75 87 ASP A CA 1
ATOM 682 C C . ASP A 1 87 ? -8.537 5.588 5.229 1.00 89.75 87 ASP A C 1
ATOM 684 O O . ASP A 1 87 ? -8.602 6.813 5.186 1.00 89.75 87 ASP A O 1
ATOM 688 N N . GLY A 1 88 ? -9.023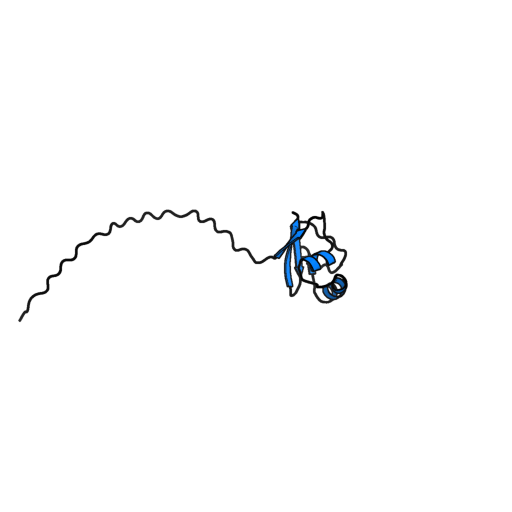 4.818 4.257 1.00 88.69 88 GLY A N 1
ATOM 689 C CA . GLY A 1 88 ? -9.607 5.348 3.031 1.00 88.69 88 GLY A CA 1
ATOM 690 C C . GLY A 1 88 ? -8.592 5.648 1.927 1.00 88.69 88 GLY A C 1
ATOM 691 O O . GLY A 1 88 ? -9.019 5.761 0.775 1.00 88.69 88 GLY A O 1
ATOM 692 N N . ASP A 1 89 ? -7.284 5.698 2.222 1.00 90.38 89 ASP A N 1
ATOM 693 C CA . ASP A 1 89 ? -6.260 5.870 1.189 1.00 90.38 89 ASP A CA 1
ATOM 694 C C . ASP A 1 89 ? -6.258 4.694 0.207 1.00 90.38 89 ASP A C 1
ATOM 696 O O . ASP A 1 89 ? -6.366 3.518 0.579 1.00 90.38 89 ASP A O 1
ATOM 700 N N . LYS A 1 90 ? -6.105 5.027 -1.075 1.00 90.69 90 LYS A N 1
ATOM 701 C CA . LYS A 1 90 ? -5.952 4.062 -2.165 1.00 90.69 90 LYS A CA 1
ATOM 702 C C . LYS A 1 90 ? -4.498 4.022 -2.583 1.00 90.69 90 LYS A C 1
ATOM 704 O O . LYS A 1 90 ? -3.928 5.059 -2.895 1.00 90.69 90 LYS A O 1
ATOM 709 N N . VAL A 1 91 ? -3.926 2.830 -2.602 1.00 89.94 91 VAL A N 1
ATOM 710 C CA . VAL A 1 91 ? -2.548 2.588 -3.016 1.00 89.94 91 VAL A CA 1
ATOM 711 C C . VAL A 1 91 ? -2.586 1.725 -4.255 1.00 89.94 91 VAL A C 1
ATOM 713 O O . VAL A 1 91 ? -3.027 0.583 -4.207 1.00 89.94 91 VAL A O 1
ATOM 716 N N . GLU A 1 92 ? -2.128 2.261 -5.365 1.00 89.69 92 GLU A N 1
ATOM 717 C CA . GLU A 1 92 ? -2.021 1.554 -6.623 1.00 89.69 92 GLU A CA 1
ATOM 718 C C . GLU A 1 92 ? -0.560 1.293 -6.925 1.00 89.69 92 GLU A C 1
ATOM 720 O O . GLU A 1 92 ? 0.279 2.184 -6.860 1.00 89.69 92 GLU A O 1
ATOM 725 N N . VAL A 1 93 ? -0.245 0.038 -7.194 1.00 88.81 93 VAL A N 1
ATOM 726 C CA . VAL A 1 93 ? 1.121 -0.407 -7.408 1.00 88.81 93 VAL A CA 1
ATOM 727 C C . VAL A 1 93 ? 1.205 -0.965 -8.813 1.00 88.81 93 VAL A C 1
ATOM 729 O O . VAL A 1 93 ? 0.489 -1.913 -9.159 1.00 88.81 93 VAL A O 1
ATOM 732 N N . GLU A 1 94 ? 2.093 -0.389 -9.617 1.00 86.56 94 GLU A N 1
ATOM 733 C CA . GLU A 1 94 ? 2.329 -0.847 -10.979 1.00 86.56 94 GLU A CA 1
ATOM 734 C C . GLU A 1 94 ? 2.723 -2.336 -10.976 1.00 86.56 94 GLU A C 1
ATOM 736 O O . GLU A 1 94 ? 3.628 -2.752 -10.259 1.00 86.56 94 GLU A O 1
ATOM 741 N N . GLY A 1 95 ? 1.990 -3.170 -11.720 1.00 84.50 95 GLY A N 1
ATOM 742 C CA . GLY A 1 95 ? 2.225 -4.620 -11.801 1.00 84.50 95 GLY A CA 1
ATOM 743 C C . GLY A 1 95 ? 1.600 -5.482 -10.692 1.00 84.50 95 GLY A C 1
ATOM 744 O O . GLY A 1 95 ? 1.480 -6.689 -10.885 1.00 84.50 95 GLY A O 1
ATOM 745 N N . PHE A 1 96 ? 1.139 -4.898 -9.580 1.00 84.62 96 PHE A N 1
ATOM 746 C CA . PHE A 1 96 ? 0.505 -5.639 -8.471 1.00 84.62 96 PHE A CA 1
ATOM 747 C C . PHE A 1 96 ? -1.001 -5.385 -8.361 1.00 84.62 96 PHE A C 1
ATOM 749 O O . PHE A 1 96 ? -1.747 -6.277 -7.954 1.00 84.62 96 PHE A O 1
ATOM 756 N N . GLY A 1 97 ? -1.455 -4.189 -8.745 1.00 87.56 97 GLY A N 1
ATOM 757 C CA . GLY A 1 97 ? -2.860 -3.786 -8.718 1.00 87.56 97 GLY A CA 1
ATOM 758 C C . GLY A 1 97 ? -3.165 -2.717 -7.670 1.00 87.56 97 GLY A C 1
ATOM 759 O O . GLY A 1 97 ? -2.270 -2.052 -7.144 1.00 87.56 97 GLY A O 1
ATOM 760 N N . SER A 1 98 ? -4.455 -2.539 -7.390 1.00 89.25 98 SER A N 1
ATOM 761 C CA . SER A 1 98 ? -4.965 -1.459 -6.541 1.00 89.25 98 SER A CA 1
ATOM 762 C C . SER A 1 98 ? -5.437 -1.996 -5.184 1.00 89.25 98 SER A C 1
ATOM 764 O O . SER A 1 98 ? -6.231 -2.939 -5.085 1.00 89.25 98 SER A O 1
ATOM 766 N N . PHE A 1 99 ? -4.962 -1.355 -4.125 1.00 91.06 99 PHE A N 1
ATOM 767 C CA . PHE A 1 99 ? -5.203 -1.700 -2.734 1.00 91.06 99 PHE A CA 1
ATOM 768 C C . PHE A 1 99 ? -5.887 -0.537 -2.016 1.00 91.06 99 PHE A C 1
ATOM 770 O O . PHE A 1 99 ? -5.653 0.629 -2.329 1.00 91.06 99 PHE A O 1
ATOM 777 N N . GLN A 1 100 ? -6.713 -0.842 -1.021 1.00 91.56 100 GLN A N 1
ATOM 778 C CA . GLN A 1 100 ? -7.369 0.179 -0.206 1.00 91.56 100 GLN A CA 1
ATOM 779 C C . GLN A 1 100 ? -7.061 -0.036 1.269 1.00 91.56 100 GLN A C 1
ATOM 781 O O . GLN A 1 100 ? -7.189 -1.147 1.781 1.00 91.56 100 GLN A O 1
ATOM 786 N N . VAL A 1 101 ? -6.673 1.027 1.962 1.00 91.44 101 VAL A N 1
ATOM 787 C CA . VAL A 1 101 ? -6.437 1.000 3.403 1.00 91.44 101 VAL A CA 1
ATOM 788 C C . VAL A 1 101 ? -7.781 1.111 4.115 1.00 91.44 101 VAL A C 1
ATOM 790 O O . VAL A 1 101 ? -8.542 2.049 3.883 1.00 91.44 101 VAL A O 1
ATOM 793 N N . GLN A 1 102 ? -8.081 0.172 5.006 1.00 91.25 102 GLN A N 1
ATOM 794 C CA . GLN A 1 102 ? -9.267 0.225 5.855 1.00 91.25 102 GLN A CA 1
ATOM 795 C C . GLN A 1 102 ? -8.852 0.083 7.312 1.00 91.25 102 GLN A C 1
ATOM 797 O O . GLN A 1 102 ? -8.199 -0.884 7.690 1.00 91.25 102 GLN A O 1
ATOM 802 N N . ARG A 1 103 ? -9.238 1.030 8.160 1.00 89.62 103 ARG A N 1
ATOM 803 C CA . ARG A 1 103 ? -9.053 0.880 9.602 1.00 89.62 103 ARG A CA 1
ATOM 804 C C . ARG A 1 103 ? -10.215 0.085 10.195 1.00 89.62 103 ARG A C 1
ATOM 806 O O . ARG A 1 103 ? -11.366 0.339 9.846 1.00 89.62 103 ARG A O 1
ATOM 813 N N . SER A 1 104 ? -9.894 -0.880 11.060 1.00 83.5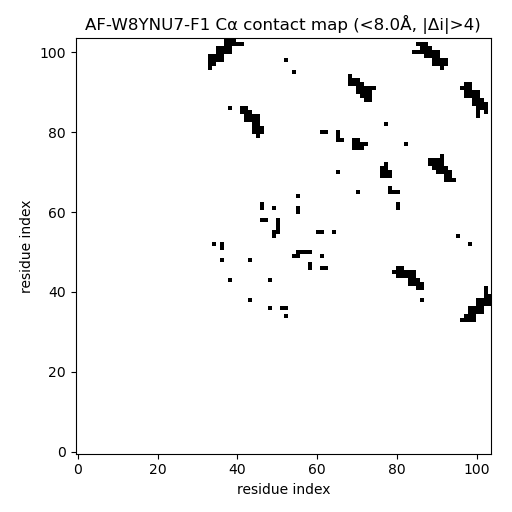6 104 SER A N 1
ATOM 814 C CA . SER A 1 104 ? -10.864 -1.670 11.836 1.00 83.56 104 SER A CA 1
ATOM 815 C C . SER A 1 104 ? -10.777 -1.374 13.324 1.00 83.56 104 SER A C 1
ATOM 817 O O . SER A 1 104 ? -9.731 -0.856 13.778 1.00 83.56 104 SER A O 1
#

Solvent-accessible surface area (backbone atoms only — not comparable to full-atom values): 6707 Å² total; per-residue (Å²): 140,86,85,86,90,83,90,78,89,80,89,79,89,80,83,91,76,87,76,78,79,80,75,89,70,78,72,79,72,76,81,70,91,60,50,73,44,78,37,84,56,84,54,43,37,43,33,58,45,36,44,76,68,70,75,39,95,45,75,77,48,39,61,58,46,37,72,75,32,64,27,25,47,74,85,42,80,54,60,54,56,81,41,73,43,42,62,73,39,36,41,33,35,63,96,79,47,51,33,34,34,37,63,108

Sequence (104 aa):
MRPAGGRSRAFAHGPSASFVPTPFFNIPRRANAMKTITIKTEYIALGQFLKLADCIDSGGQAKFFLQEYAVLINEEPDNRRGRKLYDGDKVEVEGFGSFQVQRS

Mean predicted aligned error: 13.93 Å

Secondary structure (DSSP, 8-state):
----------------------------------EEEEESSS-EEHHHHHHHTTS-SSTTHHHHHHHHS-EEETTEE---TT-EE-TT-EEEETTTEEEEEEE-

pLDDT: mean 77.17, std 14.21, range [46.31, 91.56]

Nearest PDB structures (foldseek):
  1h3f-assembly1_B  TM=7.791E-01  e=7.729E-04  Thermus thermophilus HB27
  1h3e-assembly1_A-2  TM=7.322E-01  e=1.004E-03  Thermus thermophilus HB27
  7qep-assembly1_S4  TM=7.716E-01  e=3.258E-03  Encephalitozoon cuniculi GB-M1
  5mrc-assembly1_DD  TM=8.614E-01  e=4.456E-02  Saccharomyces cerevisiae
  8v9k-assembly1_d  TM=8.795E-01  e=6.180E-02  Mycolicibacterium smegmatis MC2 155

Radius of gyration: 30.44 Å; Cα contacts (8 Å, |Δi|>4): 137; chains: 1; bounding box: 76×54×66 Å